Protein AF-A0A162Y7N3-F1 (afdb_monomer_lite)

Foldseek 3Di:
DDDDDDDDDDDDDPVVVVVVVVLVVVLVVLLVVLVVLLVVLVVLVVLVVVVVVVVVVLVVLLVVLVCCQPPPPDPPPVVNVVSVVSNVVSVVVVVVCVVVCSVPPRPVCSVCSQVVVQVVCVVVQWHADDVVDHSDIDGHPPDDVVSVVVSVVVSVVVVVVVVVVVVVVVVD

Structure (mmCIF, N/CA/C/O backbone):
data_AF-A0A162Y7N3-F1
#
_entry.id   AF-A0A162Y7N3-F1
#
loop_
_atom_site.group_PDB
_atom_site.id
_atom_site.type_symbol
_atom_site.label_atom_id
_atom_site.label_alt_id
_atom_site.label_comp_id
_atom_site.label_asym_id
_atom_site.label_entity_id
_atom_site.label_seq_id
_atom_site.pdbx_PDB_ins_code
_atom_site.Cartn_x
_atom_site.Cartn_y
_atom_site.Cartn_z
_atom_site.occupancy
_atom_site.B_iso_or_equiv
_atom_site.auth_seq_id
_atom_site.auth_comp_id
_atom_site.auth_asym_id
_atom_site.auth_atom_id
_atom_site.pdbx_PDB_model_num
ATOM 1 N N . MET A 1 1 ? -54.224 15.848 55.659 1.00 44.59 1 MET A N 1
ATOM 2 C CA . MET A 1 1 ? -53.538 16.304 54.430 1.00 44.59 1 MET A CA 1
ATOM 3 C C . MET A 1 1 ? -52.063 15.995 54.610 1.00 44.59 1 MET A C 1
ATOM 5 O O . MET A 1 1 ? -51.307 16.859 55.026 1.00 44.59 1 MET A O 1
ATOM 9 N N . GLU A 1 2 ? -51.679 14.734 54.421 1.00 39.62 2 GLU A N 1
ATOM 10 C CA . GLU A 1 2 ? -50.276 14.324 54.528 1.00 39.62 2 GLU A CA 1
ATOM 11 C C . GLU A 1 2 ? -49.635 14.371 53.143 1.00 39.62 2 GLU A C 1
ATOM 13 O O . GLU A 1 2 ? -50.179 13.858 52.165 1.00 39.62 2 GLU A O 1
ATOM 18 N N . ALA A 1 3 ? -48.522 15.093 53.067 1.00 48.00 3 ALA A N 1
ATOM 19 C CA . ALA A 1 3 ? -47.778 15.356 51.854 1.00 48.00 3 ALA A CA 1
ATOM 20 C C . ALA A 1 3 ? -47.048 14.094 51.372 1.00 48.00 3 ALA A C 1
ATOM 22 O O . ALA A 1 3 ? -46.390 13.405 52.149 1.00 48.00 3 ALA A O 1
ATOM 23 N N . HIS A 1 4 ? -47.129 13.831 50.068 1.00 49.19 4 HIS A N 1
ATOM 24 C CA . HIS A 1 4 ? -46.295 12.851 49.377 1.00 49.19 4 HIS A CA 1
ATOM 25 C C . HIS A 1 4 ? -44.804 13.194 49.554 1.00 49.19 4 HIS A C 1
ATOM 27 O O . HIS A 1 4 ? -44.395 14.286 49.149 1.00 49.19 4 HIS A O 1
ATOM 33 N N . PRO A 1 5 ? -43.963 12.279 50.068 1.00 51.12 5 PRO A N 1
ATOM 34 C CA . PRO A 1 5 ? -42.524 12.442 49.994 1.00 51.12 5 PRO A CA 1
ATOM 35 C C . PRO A 1 5 ? -42.051 12.111 48.576 1.00 51.12 5 PRO A C 1
ATOM 37 O O . PRO A 1 5 ? -42.259 11.020 48.043 1.00 51.12 5 PRO A O 1
ATOM 40 N N . THR A 1 6 ? -41.413 13.101 47.970 1.00 57.06 6 THR A N 1
ATOM 41 C CA . THR A 1 6 ? -40.642 13.045 46.733 1.00 57.06 6 THR A CA 1
ATOM 42 C C . THR A 1 6 ? -39.586 11.938 46.791 1.00 57.06 6 THR A C 1
ATOM 44 O O . THR A 1 6 ? -38.751 11.897 47.692 1.00 57.06 6 THR A O 1
ATOM 47 N N . VAL A 1 7 ? -39.608 11.046 45.798 1.00 55.34 7 VAL A N 1
ATOM 48 C CA . VAL A 1 7 ? -38.582 10.016 45.579 1.00 55.34 7 VAL A CA 1
ATOM 49 C C . VAL A 1 7 ? -37.224 10.704 45.364 1.00 55.34 7 VAL A C 1
ATOM 51 O O . VAL A 1 7 ? -37.105 11.493 44.421 1.00 55.34 7 VAL A O 1
ATOM 54 N N . PRO A 1 8 ? -36.189 10.441 46.185 1.00 52.47 8 PRO A N 1
ATOM 55 C CA . PRO A 1 8 ? -34.879 11.036 45.977 1.00 52.47 8 PRO A CA 1
ATOM 56 C C . PRO A 1 8 ? -34.210 10.429 44.743 1.00 52.47 8 PRO A C 1
ATOM 58 O O . PRO A 1 8 ? -34.112 9.212 44.589 1.00 52.47 8 PRO A O 1
ATOM 61 N N . LEU A 1 9 ? -33.735 11.318 43.877 1.00 57.16 9 LEU A N 1
ATOM 62 C CA . LEU A 1 9 ? -32.901 11.057 42.713 1.00 57.16 9 LEU A CA 1
ATOM 63 C C . LEU A 1 9 ? -31.700 10.178 43.111 1.00 57.16 9 LEU A C 1
ATOM 65 O O . LEU A 1 9 ? -30.818 10.622 43.845 1.00 57.16 9 LEU A O 1
ATOM 69 N N . ALA A 1 10 ? -31.688 8.928 42.643 1.00 53.19 10 ALA A N 1
ATOM 70 C CA . ALA A 1 10 ? -30.626 7.967 42.911 1.00 53.19 10 ALA A CA 1
ATOM 71 C C . ALA A 1 10 ? -29.261 8.537 42.490 1.00 53.19 10 ALA A C 1
ATOM 73 O O . ALA A 1 10 ? -29.001 8.799 41.313 1.00 53.19 10 ALA A O 1
ATOM 74 N N . SER A 1 11 ? -28.389 8.730 43.474 1.00 53.62 11 SER A N 1
ATOM 75 C CA . SER A 1 11 ? -26.990 9.086 43.293 1.00 53.62 11 SER A CA 1
ATOM 76 C C . SER A 1 11 ? -26.254 7.965 42.541 1.00 53.62 11 SER A C 1
ATOM 78 O O . SER A 1 11 ? -26.484 6.781 42.807 1.00 53.62 11 SER A O 1
ATOM 80 N N . PRO A 1 12 ? -25.372 8.290 41.578 1.00 53.72 12 PRO A N 1
ATOM 81 C CA . PRO A 1 12 ? -24.632 7.274 40.845 1.00 53.72 12 PRO A CA 1
ATOM 82 C C . PRO A 1 12 ? -23.685 6.557 41.810 1.00 53.72 12 PRO A C 1
ATOM 84 O O . PRO A 1 12 ? -22.795 7.162 42.405 1.00 53.72 12 PRO A O 1
ATOM 87 N N . THR A 1 13 ? -23.884 5.253 41.973 1.00 54.62 13 THR A N 1
ATOM 88 C CA . THR A 1 13 ? -23.006 4.395 42.769 1.00 54.62 13 THR A CA 1
ATOM 89 C C . THR A 1 13 ? -21.566 4.446 42.228 1.00 54.62 13 THR A C 1
ATOM 91 O O . THR A 1 13 ? -21.372 4.439 41.007 1.00 54.62 13 THR A O 1
ATOM 94 N N . PRO A 1 14 ? -20.537 4.453 43.098 1.00 60.28 14 PRO A N 1
ATOM 95 C CA . PRO A 1 14 ? -19.132 4.658 42.713 1.00 60.28 14 PRO A CA 1
ATOM 96 C C . PRO A 1 14 ? -18.618 3.651 41.667 1.00 60.28 14 PRO A C 1
ATOM 98 O O . PRO A 1 14 ? -17.871 4.028 40.767 1.00 60.28 14 PRO A O 1
ATOM 101 N N . LYS A 1 15 ? -19.129 2.410 41.685 1.00 56.56 15 LYS A N 1
ATOM 102 C CA . LYS A 1 15 ? -18.809 1.356 40.700 1.00 56.56 15 LYS A CA 1
ATOM 103 C C . LYS A 1 15 ? -19.130 1.757 39.252 1.00 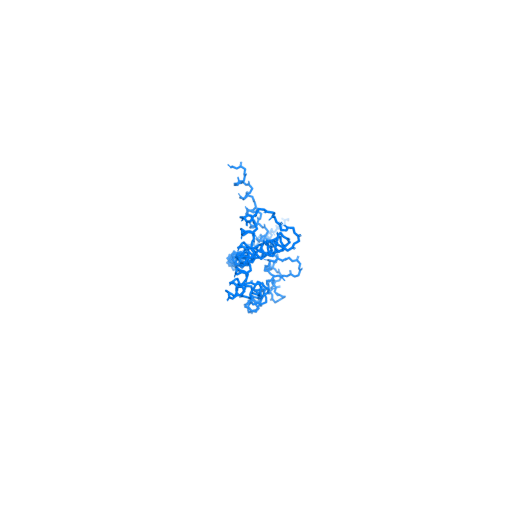56.56 15 LYS A C 1
ATOM 105 O O . LYS A 1 15 ? -18.432 1.365 38.323 1.00 56.56 15 LYS A O 1
ATOM 110 N N . THR A 1 16 ? -20.167 2.570 39.052 1.00 66.75 16 THR A N 1
ATOM 111 C CA . THR A 1 16 ? -20.614 2.998 37.716 1.00 66.75 16 THR A CA 1
ATOM 112 C C . THR A 1 16 ? -19.700 4.079 37.129 1.00 66.75 16 THR A C 1
ATOM 114 O O . THR A 1 16 ? -19.518 4.149 35.912 1.00 66.75 16 THR A O 1
ATOM 117 N N . ALA A 1 17 ? -19.121 4.932 37.979 1.00 71.94 17 ALA A N 1
ATOM 118 C CA . ALA A 1 17 ? -18.203 5.986 37.553 1.00 71.94 17 ALA A CA 1
ATOM 119 C C . ALA A 1 17 ? -16.830 5.414 37.164 1.00 71.94 17 ALA A C 1
ATOM 121 O O . ALA A 1 17 ? -16.304 5.762 36.105 1.00 71.94 17 ALA A O 1
ATOM 122 N N . GLU A 1 18 ? -16.301 4.482 37.962 1.00 77.06 18 GLU A N 1
ATOM 123 C CA . GLU A 1 18 ? -15.035 3.792 37.676 1.00 77.06 18 GLU A CA 1
ATOM 124 C C . GLU A 1 18 ? -15.103 2.984 36.376 1.00 77.06 18 GLU A C 1
ATOM 126 O O . GLU A 1 18 ? -14.199 3.060 35.541 1.00 77.06 18 GLU A O 1
ATOM 131 N N . GLN A 1 19 ? -16.212 2.274 36.148 1.00 79.69 19 GLN A N 1
ATOM 132 C CA . GLN A 1 19 ? -16.407 1.502 34.924 1.00 79.69 19 GLN A CA 1
ATOM 133 C C . GLN A 1 19 ? -16.471 2.399 33.681 1.00 79.69 19 GLN A C 1
ATOM 135 O O . GLN A 1 19 ? -15.785 2.132 32.697 1.00 79.69 19 GLN A O 1
ATOM 140 N N . LYS A 1 20 ? -17.190 3.530 33.749 1.00 81.56 20 LYS A N 1
ATOM 141 C CA . LYS A 1 20 ? -17.199 4.519 32.658 1.00 81.56 20 LYS A CA 1
ATOM 142 C C . LYS A 1 20 ? -15.805 5.067 32.360 1.00 81.56 20 LYS A C 1
ATOM 144 O O . LYS A 1 20 ? -15.482 5.279 31.195 1.00 81.56 20 LYS A O 1
ATOM 149 N N . GLN A 1 21 ? -14.984 5.315 33.379 1.00 84.31 21 GLN A N 1
ATOM 150 C CA . GLN A 1 21 ? -13.620 5.806 33.182 1.00 84.31 21 GLN A CA 1
ATOM 151 C C . GLN A 1 21 ? -12.720 4.746 32.533 1.00 84.31 21 GLN A C 1
ATOM 153 O O . GLN A 1 21 ? -11.971 5.070 31.610 1.00 84.31 21 GLN A O 1
ATOM 158 N N . SER A 1 22 ? -12.834 3.488 32.961 1.00 88.25 22 SER A N 1
ATOM 159 C CA . SER A 1 22 ? -12.137 2.351 32.346 1.00 88.25 22 SER A CA 1
ATOM 160 C C . SER A 1 22 ? -12.513 2.188 30.868 1.00 88.25 22 SER A C 1
ATOM 162 O O . SER A 1 22 ? -11.640 2.127 29.998 1.00 88.25 22 SER A O 1
ATOM 164 N N . ASP A 1 23 ? -13.810 2.250 30.560 1.00 88.19 23 ASP A N 1
ATOM 165 C CA . ASP A 1 23 ? -14.320 2.164 29.192 1.00 88.19 23 ASP A CA 1
ATOM 166 C C . ASP A 1 23 ? -13.792 3.312 28.318 1.00 88.19 23 ASP A C 1
ATOM 168 O O . ASP A 1 23 ? -13.393 3.090 27.178 1.00 88.19 23 ASP A O 1
ATOM 172 N N . GLN A 1 24 ? -13.703 4.538 28.851 1.00 89.31 24 GLN A N 1
ATOM 173 C CA . GLN A 1 24 ? -13.119 5.678 28.130 1.00 89.31 24 GLN A CA 1
ATOM 174 C C . GLN A 1 24 ? -11.641 5.464 27.774 1.00 89.31 24 GLN A C 1
ATOM 176 O O . GLN A 1 24 ? -11.214 5.850 26.680 1.00 89.31 24 GLN A O 1
ATOM 181 N N . ILE A 1 25 ? -10.860 4.850 28.669 1.00 90.12 25 ILE A N 1
ATOM 182 C CA . ILE A 1 25 ? -9.460 4.492 28.396 1.00 90.12 25 ILE A CA 1
ATOM 183 C C . ILE A 1 25 ? -9.411 3.443 27.281 1.00 90.12 25 ILE A C 1
ATOM 185 O O . ILE A 1 25 ? -8.703 3.641 26.292 1.00 90.12 25 ILE A O 1
ATOM 189 N N . ALA A 1 26 ? -10.232 2.394 27.382 1.00 89.94 26 ALA A N 1
ATOM 190 C CA . ALA A 1 26 ? -10.323 1.349 26.366 1.00 89.94 26 ALA A CA 1
ATOM 191 C C . ALA A 1 26 ? -10.726 1.910 24.990 1.00 89.94 26 ALA A C 1
ATOM 193 O O . ALA A 1 26 ? -10.112 1.570 23.977 1.00 89.94 26 ALA A O 1
ATOM 194 N N . TYR A 1 27 ? -11.705 2.821 24.938 1.00 91.38 27 TYR A N 1
ATOM 195 C CA . TYR A 1 27 ? -12.126 3.473 23.696 1.00 91.38 27 TYR A CA 1
ATOM 196 C C . TYR A 1 27 ? -10.998 4.287 23.070 1.00 91.38 27 TYR A C 1
ATOM 198 O O . TYR A 1 27 ? -10.758 4.190 21.863 1.00 91.38 27 TYR A O 1
ATOM 206 N N . ARG A 1 28 ? -10.283 5.075 23.880 1.00 90.69 28 ARG A N 1
ATOM 207 C CA . ARG A 1 28 ? -9.152 5.879 23.413 1.00 90.69 28 ARG A CA 1
ATOM 208 C C . ARG A 1 28 ? -8.056 4.993 22.828 1.00 90.69 28 ARG A C 1
ATOM 210 O O . ARG A 1 28 ? -7.575 5.264 21.726 1.00 90.69 28 ARG A O 1
ATOM 217 N N . ASP A 1 29 ? -7.683 3.943 23.545 1.00 91.75 29 ASP A N 1
ATOM 218 C CA . ASP A 1 29 ? -6.600 3.051 23.145 1.00 91.75 29 ASP A CA 1
ATOM 219 C C . ASP A 1 29 ? -6.976 2.259 21.883 1.00 91.75 29 ASP A C 1
ATOM 221 O O . ASP A 1 29 ? -6.152 2.113 20.977 1.00 91.75 29 ASP A O 1
ATOM 225 N N . LEU A 1 30 ? -8.245 1.858 21.745 1.00 89.50 30 LEU A N 1
ATOM 226 C CA . LEU A 1 30 ? -8.748 1.185 20.549 1.00 89.50 30 LEU A CA 1
ATOM 227 C C . LEU A 1 30 ? -8.765 2.100 19.313 1.00 89.50 30 LEU A C 1
ATOM 229 O O . LEU A 1 30 ? -8.395 1.662 18.221 1.00 89.50 30 LEU A O 1
ATOM 233 N N . VAL A 1 31 ? -9.129 3.378 19.468 1.00 89.19 31 VAL A N 1
ATOM 234 C CA . VAL A 1 31 ? -9.023 4.361 18.374 1.00 89.19 31 VAL A CA 1
ATOM 235 C C . VAL A 1 31 ? -7.560 4.563 17.969 1.00 89.19 31 VAL A C 1
ATOM 237 O O . VAL A 1 31 ? -7.248 4.560 16.778 1.00 89.19 31 VAL A O 1
ATOM 240 N N . ILE A 1 32 ? -6.643 4.702 18.931 1.00 90.19 32 ILE A N 1
ATOM 241 C CA . ILE A 1 32 ? -5.204 4.843 18.643 1.00 90.19 32 ILE A CA 1
ATOM 242 C C . ILE A 1 32 ? -4.683 3.611 17.899 1.00 90.19 32 ILE A C 1
ATOM 244 O O . ILE A 1 32 ? -3.934 3.729 16.925 1.00 90.19 32 ILE A O 1
ATOM 248 N N . PHE A 1 33 ? -5.085 2.425 18.342 1.00 88.00 33 PHE A N 1
ATOM 249 C CA . PHE A 1 33 ? -4.724 1.168 17.711 1.00 88.00 33 PHE A CA 1
ATOM 250 C C . PHE A 1 33 ? -5.203 1.097 16.254 1.00 88.00 33 PHE A C 1
ATOM 252 O O . PHE A 1 33 ? -4.414 0.794 15.353 1.00 88.00 33 PHE A O 1
ATOM 259 N N . GLU A 1 34 ? -6.463 1.457 16.003 1.00 87.25 34 GLU A N 1
ATOM 260 C CA . GLU A 1 34 ? -7.027 1.565 14.658 1.00 87.25 34 GLU A CA 1
ATOM 261 C C . GLU A 1 34 ? -6.223 2.533 13.778 1.00 87.25 34 GLU A C 1
ATOM 263 O O . GLU A 1 34 ? -5.895 2.216 12.630 1.00 87.25 34 GLU A O 1
ATOM 268 N N . GLU A 1 35 ? -5.840 3.695 14.311 1.00 87.12 35 GLU A N 1
ATOM 269 C CA . GLU A 1 35 ? -5.008 4.650 13.580 1.00 87.12 35 GLU A CA 1
ATOM 270 C C . GLU A 1 35 ? -3.626 4.085 13.239 1.00 87.12 35 GLU A C 1
ATOM 272 O O . GLU A 1 35 ? -3.138 4.288 12.121 1.00 87.12 35 GLU A O 1
ATOM 277 N N . ARG A 1 36 ? -3.000 3.335 14.153 1.00 87.12 36 ARG A N 1
ATOM 278 C CA . ARG A 1 36 ? -1.713 2.681 13.880 1.00 87.12 36 ARG A CA 1
ATOM 279 C C . ARG A 1 36 ? -1.838 1.600 12.816 1.00 87.12 36 ARG A C 1
ATOM 281 O O . ARG A 1 36 ? -0.977 1.537 11.935 1.00 87.12 36 ARG A O 1
ATOM 288 N N . LEU A 1 37 ? -2.892 0.787 12.849 1.00 84.69 37 LEU A N 1
ATOM 289 C CA . LEU A 1 37 ? -3.152 -0.213 11.810 1.00 84.69 37 LEU A CA 1
ATOM 290 C C . LEU A 1 37 ? -3.337 0.445 10.440 1.00 84.69 37 LEU A C 1
ATOM 292 O O . LEU A 1 37 ? -2.663 0.074 9.475 1.00 84.69 37 LEU A O 1
ATOM 296 N N . ARG A 1 38 ? -4.178 1.483 10.364 1.00 83.19 38 ARG A N 1
ATOM 297 C CA . ARG A 1 38 ? -4.409 2.243 9.126 1.00 83.19 38 ARG A CA 1
ATOM 298 C C . ARG A 1 38 ? -3.142 2.908 8.605 1.00 83.19 38 ARG A C 1
ATOM 300 O O . ARG A 1 38 ? -2.888 2.883 7.401 1.00 83.19 38 ARG A O 1
ATOM 307 N N . SER A 1 39 ? -2.340 3.496 9.487 1.00 84.06 39 SER A N 1
ATOM 308 C CA . SER A 1 39 ? -1.079 4.145 9.118 1.00 84.06 39 SER A CA 1
ATOM 309 C C . SER A 1 39 ? -0.072 3.140 8.553 1.00 84.06 39 SER A C 1
ATOM 311 O O . SER A 1 39 ? 0.529 3.382 7.502 1.00 84.06 39 SER A O 1
ATOM 313 N N . ASN A 1 40 ? 0.055 1.966 9.181 1.00 83.88 40 ASN A N 1
ATOM 314 C CA . ASN A 1 40 ? 0.902 0.889 8.667 1.00 83.88 40 ASN A CA 1
ATOM 315 C C . ASN A 1 40 ? 0.426 0.388 7.299 1.00 83.88 40 ASN A C 1
ATOM 317 O O . ASN A 1 40 ? 1.236 0.306 6.375 1.00 83.88 40 ASN A O 1
ATOM 321 N N . MET A 1 41 ? -0.879 0.164 7.125 1.00 82.25 41 MET A N 1
ATOM 322 C CA . MET A 1 41 ? -1.451 -0.205 5.827 1.00 82.25 41 MET A CA 1
ATOM 323 C C . MET A 1 41 ? -1.188 0.866 4.760 1.00 82.25 41 MET A C 1
ATOM 325 O O . MET A 1 41 ? -0.767 0.561 3.647 1.00 82.25 41 MET A O 1
ATOM 329 N N . THR A 1 42 ? -1.386 2.139 5.102 1.00 81.94 42 THR A N 1
ATOM 330 C CA . THR A 1 42 ? -1.194 3.258 4.169 1.00 81.94 42 THR A CA 1
ATOM 331 C C . THR A 1 42 ? 0.260 3.361 3.716 1.00 81.94 42 THR A C 1
ATOM 333 O O . THR A 1 42 ? 0.517 3.530 2.525 1.00 81.94 42 THR A O 1
ATOM 336 N N . ARG A 1 43 ? 1.223 3.193 4.632 1.00 80.31 43 ARG A N 1
ATOM 337 C CA . ARG A 1 43 ? 2.658 3.156 4.299 1.00 80.31 43 ARG A CA 1
ATOM 338 C C . ARG A 1 43 ? 2.988 2.025 3.325 1.00 80.31 43 ARG A C 1
ATOM 340 O O . ARG A 1 43 ? 3.779 2.235 2.405 1.00 80.31 43 ARG A O 1
ATOM 347 N N . LEU A 1 44 ? 2.381 0.852 3.502 1.00 77.12 44 LEU A N 1
ATOM 348 C CA . LEU A 1 44 ? 2.553 -0.280 2.588 1.00 77.12 44 LEU A CA 1
ATOM 349 C C . LEU A 1 44 ? 1.979 0.032 1.199 1.00 77.12 44 LEU A C 1
ATOM 351 O O . LEU A 1 44 ? 2.671 -0.137 0.195 1.00 77.12 44 LEU A O 1
ATOM 355 N N . LEU A 1 45 ? 0.764 0.580 1.134 1.00 76.62 45 LEU A N 1
ATOM 356 C CA . LEU A 1 45 ? 0.114 0.937 -0.131 1.00 76.62 45 LEU A CA 1
ATOM 357 C C . LEU A 1 45 ? 0.836 2.067 -0.879 1.00 76.62 45 LEU A C 1
ATOM 359 O O . LEU A 1 45 ? 0.974 2.007 -2.099 1.00 76.62 45 LEU A O 1
ATOM 363 N N . GLN A 1 46 ? 1.337 3.086 -0.176 1.00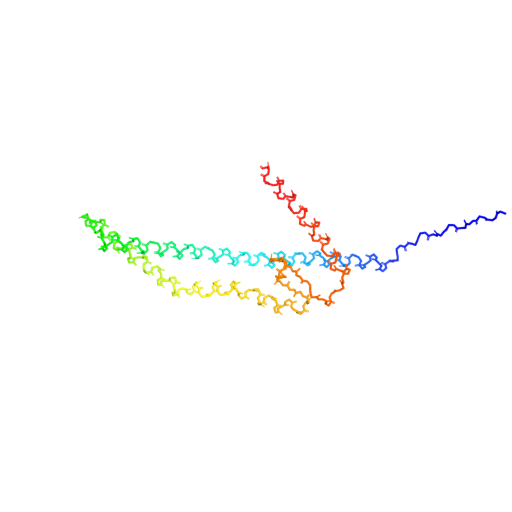 77.94 46 GLN A N 1
ATOM 364 C CA . GLN A 1 46 ? 2.113 4.168 -0.793 1.00 77.94 46 GLN A CA 1
ATOM 365 C C . GLN A 1 46 ? 3.413 3.658 -1.410 1.00 77.94 46 GLN A C 1
ATOM 367 O O . GLN A 1 46 ? 3.791 4.098 -2.495 1.00 77.94 46 GLN A O 1
ATOM 372 N N . ARG A 1 47 ? 4.090 2.719 -0.739 1.00 74.81 47 ARG A N 1
ATOM 373 C CA . ARG A 1 47 ? 5.270 2.055 -1.300 1.00 74.81 47 ARG A CA 1
ATOM 374 C C . ARG A 1 47 ? 4.887 1.293 -2.568 1.00 74.81 47 ARG A C 1
ATOM 376 O O . ARG A 1 47 ? 5.522 1.527 -3.587 1.00 74.81 47 ARG A O 1
ATOM 383 N N . LYS A 1 48 ? 3.808 0.497 -2.546 1.00 78.19 48 LYS A N 1
ATOM 384 C CA . LYS A 1 48 ? 3.300 -0.218 -3.734 1.00 78.19 48 LYS A CA 1
ATOM 385 C C . LYS A 1 48 ? 3.063 0.723 -4.924 1.00 78.19 48 LYS A C 1
ATOM 387 O O . LYS A 1 48 ? 3.591 0.465 -5.999 1.00 78.19 48 LYS A O 1
ATOM 392 N N . LYS A 1 49 ? 2.334 1.828 -4.730 1.00 80.06 49 LYS A N 1
ATOM 393 C CA . LYS A 1 49 ? 1.991 2.763 -5.820 1.00 80.06 49 LYS A CA 1
ATOM 394 C C . LYS A 1 49 ? 3.214 3.363 -6.516 1.00 80.06 49 LYS A C 1
ATOM 396 O O . LYS A 1 49 ? 3.209 3.495 -7.732 1.00 80.06 49 LYS A O 1
ATOM 401 N N . LYS A 1 50 ? 4.265 3.708 -5.762 1.00 80.94 50 LYS A N 1
ATOM 402 C CA . LYS A 1 50 ? 5.514 4.238 -6.341 1.00 80.94 50 LYS A CA 1
ATOM 403 C C . LYS A 1 50 ? 6.180 3.223 -7.272 1.00 80.94 50 LYS A C 1
ATOM 405 O O . LYS A 1 50 ? 6.694 3.595 -8.318 1.00 80.94 50 LYS A O 1
ATOM 410 N N . PHE A 1 51 ? 6.146 1.950 -6.893 1.00 81.62 51 PHE A N 1
ATOM 411 C CA . PHE A 1 51 ? 6.730 0.863 -7.674 1.00 81.62 51 PHE A CA 1
ATOM 412 C C . PHE A 1 51 ? 5.900 0.500 -8.898 1.00 81.62 51 PHE A C 1
ATOM 414 O O . PHE A 1 51 ? 6.459 0.286 -9.965 1.00 81.62 51 PHE A O 1
ATOM 421 N N . GLU A 1 52 ? 4.578 0.484 -8.758 1.00 83.94 52 GLU A N 1
ATOM 422 C CA . GLU A 1 52 ? 3.652 0.280 -9.872 1.00 83.94 52 GLU A CA 1
ATOM 423 C C . GLU A 1 52 ? 3.801 1.390 -10.923 1.00 83.94 52 GLU A C 1
ATOM 425 O O . GLU A 1 52 ? 3.931 1.102 -12.108 1.00 83.94 52 GLU A O 1
ATOM 430 N N . ALA A 1 53 ? 3.919 2.651 -10.490 1.00 87.50 53 ALA A N 1
ATOM 431 C CA . ALA A 1 53 ? 4.197 3.771 -11.387 1.00 87.50 53 ALA A CA 1
ATOM 432 C C . ALA A 1 53 ? 5.554 3.632 -12.101 1.00 87.50 53 ALA A C 1
ATOM 434 O O . ALA A 1 53 ? 5.634 3.872 -13.304 1.00 87.50 53 ALA A O 1
ATOM 435 N N . LEU A 1 54 ? 6.605 3.210 -11.384 1.00 87.44 54 LEU A N 1
ATOM 436 C CA . LEU A 1 54 ? 7.923 2.960 -11.975 1.00 87.44 54 LEU A CA 1
ATOM 437 C C . LEU A 1 54 ? 7.881 1.819 -13.004 1.00 87.44 54 LEU A C 1
ATOM 439 O O . LEU A 1 54 ? 8.485 1.955 -14.063 1.00 87.44 54 LEU A O 1
ATOM 443 N N . LEU A 1 55 ? 7.145 0.733 -12.729 1.00 87.94 55 LEU A N 1
ATOM 444 C CA . LEU A 1 55 ? 6.938 -0.357 -13.689 1.00 87.94 55 LEU A CA 1
ATOM 445 C C . LEU A 1 55 ? 6.281 0.158 -14.965 1.00 87.94 55 LEU A C 1
ATOM 447 O O . LEU A 1 55 ? 6.792 -0.074 -16.056 1.00 87.94 55 LEU A O 1
ATOM 451 N N . CYS A 1 56 ? 5.138 0.834 -14.818 1.00 90.50 56 CYS A N 1
ATOM 452 C CA . CYS A 1 56 ? 4.373 1.342 -15.950 1.00 90.50 56 CYS A CA 1
ATOM 453 C C . CYS A 1 56 ? 5.220 2.297 -16.789 1.00 90.50 56 CYS A C 1
ATOM 455 O O . CYS A 1 56 ? 5.264 2.157 -18.006 1.00 90.50 56 CYS A O 1
ATOM 457 N N . PHE A 1 57 ? 5.947 3.211 -16.141 1.00 92.12 57 PHE A N 1
ATOM 458 C CA . PHE A 1 57 ? 6.893 4.094 -16.816 1.00 92.12 57 PHE A CA 1
ATOM 459 C C . PHE A 1 57 ? 7.938 3.306 -17.615 1.00 92.12 57 PHE A C 1
ATOM 461 O O . PHE A 1 57 ? 8.151 3.586 -18.792 1.00 92.12 57 PHE A O 1
ATOM 468 N N . LEU A 1 58 ? 8.541 2.282 -17.008 1.00 91.25 58 LEU A N 1
ATOM 469 C CA . LEU A 1 58 ? 9.582 1.490 -17.650 1.00 91.25 58 LEU A CA 1
ATOM 470 C C . LEU A 1 58 ? 9.055 0.687 -18.848 1.00 91.25 58 LEU A C 1
ATOM 472 O O . LEU A 1 58 ? 9.727 0.625 -19.874 1.00 91.25 58 LEU A O 1
ATOM 476 N N . LEU A 1 59 ? 7.841 0.136 -18.754 1.00 93.12 59 LEU A N 1
ATOM 477 C CA . LEU A 1 59 ? 7.167 -0.545 -19.866 1.00 93.12 59 LEU A CA 1
ATOM 478 C C . LEU A 1 59 ? 6.816 0.418 -21.010 1.00 93.12 59 LEU A C 1
ATOM 480 O O . LEU A 1 59 ? 7.012 0.076 -22.179 1.00 93.12 59 LEU A O 1
ATOM 484 N N . CYS A 1 60 ? 6.342 1.626 -20.692 1.00 95.19 60 CYS A N 1
ATOM 485 C CA . CYS A 1 60 ? 6.087 2.666 -21.690 1.00 95.19 60 CYS A CA 1
ATOM 486 C C . CYS A 1 60 ? 7.378 3.076 -22.411 1.00 95.19 60 CYS A C 1
ATOM 488 O O . CYS A 1 60 ? 7.397 3.119 -23.639 1.00 95.19 60 CYS A O 1
ATOM 490 N N . CYS A 1 61 ? 8.467 3.320 -21.672 1.00 93.44 61 CYS A N 1
ATOM 491 C CA . CYS A 1 61 ? 9.774 3.626 -22.256 1.00 93.44 61 CYS A CA 1
ATOM 492 C C . CYS A 1 61 ? 10.281 2.487 -23.142 1.00 93.44 61 CYS A C 1
ATOM 494 O O . CYS A 1 61 ? 10.724 2.746 -24.256 1.00 93.44 61 CYS A O 1
ATOM 496 N N . LEU A 1 62 ? 10.180 1.238 -22.677 1.00 93.94 62 LEU A N 1
ATOM 497 C CA . LEU A 1 62 ? 10.608 0.069 -23.443 1.00 93.94 62 LEU A CA 1
ATOM 498 C C . LEU A 1 62 ? 9.857 -0.016 -24.778 1.00 93.94 62 LEU A C 1
ATOM 500 O O . LEU A 1 62 ? 10.478 -0.178 -25.822 1.00 93.94 62 LEU A O 1
ATOM 504 N N . THR A 1 63 ? 8.535 0.166 -24.748 1.00 93.81 63 THR A N 1
ATOM 505 C CA . THR A 1 63 ? 7.687 0.124 -25.950 1.00 93.81 63 THR A CA 1
ATOM 506 C C . THR A 1 63 ? 8.001 1.277 -26.905 1.00 93.81 63 THR A C 1
ATOM 508 O O . THR A 1 63 ? 8.146 1.060 -28.107 1.00 93.81 63 THR A O 1
ATOM 511 N N . TYR A 1 64 ? 8.162 2.494 -26.378 1.00 93.56 64 TYR A N 1
ATOM 512 C CA . TYR A 1 64 ? 8.512 3.672 -27.170 1.00 93.56 64 TYR A CA 1
ATOM 513 C C . TYR A 1 64 ? 9.881 3.531 -27.845 1.00 93.56 64 TYR A C 1
ATOM 515 O O . TYR A 1 64 ? 9.993 3.726 -29.053 1.00 93.56 64 TYR A O 1
ATOM 523 N N . PHE A 1 65 ? 10.924 3.167 -27.093 1.00 91.81 65 PHE A N 1
ATOM 524 C CA . PHE A 1 65 ? 12.264 3.022 -27.662 1.00 91.81 65 PHE A CA 1
ATOM 525 C C . PHE A 1 65 ? 12.347 1.836 -28.618 1.00 91.81 65 PHE A C 1
ATOM 527 O O . PHE A 1 65 ? 13.045 1.924 -29.622 1.00 91.81 65 PHE A O 1
ATOM 534 N N . PHE A 1 66 ? 11.602 0.759 -28.362 1.00 92.12 66 PHE A N 1
ATOM 535 C CA . PHE A 1 66 ? 11.491 -0.347 -29.305 1.00 92.12 66 PHE A CA 1
ATOM 536 C C . PHE A 1 66 ? 10.900 0.139 -30.636 1.00 92.12 66 PHE A C 1
ATOM 538 O O . PHE A 1 66 ? 11.492 -0.085 -31.689 1.00 92.12 66 PHE A O 1
ATOM 545 N N . TYR A 1 67 ? 9.802 0.897 -30.598 1.00 91.75 67 TYR A N 1
ATOM 546 C CA . TYR A 1 67 ? 9.226 1.507 -31.798 1.00 91.75 67 TYR A CA 1
ATOM 547 C C . TYR A 1 67 ? 10.223 2.439 -32.517 1.00 91.75 67 TYR A C 1
ATOM 549 O O . TYR A 1 67 ? 10.438 2.308 -33.721 1.00 91.75 67 TYR A O 1
ATOM 557 N N . ALA A 1 68 ? 10.893 3.327 -31.777 1.00 88.50 68 ALA A N 1
ATOM 558 C CA . ALA A 1 68 ? 11.836 4.307 -32.326 1.00 88.50 68 ALA A CA 1
ATOM 559 C C . ALA A 1 68 ? 13.143 3.701 -32.882 1.00 88.50 68 ALA A C 1
ATOM 561 O O . ALA A 1 68 ? 13.867 4.369 -33.621 1.00 88.50 68 ALA A O 1
ATOM 562 N N . VAL A 1 69 ? 13.489 2.469 -32.502 1.00 89.56 69 VAL A N 1
ATOM 563 C CA . VAL A 1 69 ? 14.668 1.755 -33.022 1.00 89.56 69 VAL A CA 1
ATOM 564 C C . VAL A 1 69 ? 14.298 0.883 -34.222 1.00 89.56 69 VAL A C 1
ATOM 566 O O . VAL A 1 69 ? 15.058 0.856 -35.188 1.00 89.56 69 VAL A O 1
ATOM 569 N N . PHE A 1 70 ? 13.154 0.188 -34.175 1.00 86.31 70 PHE A N 1
ATOM 570 C CA . PHE A 1 70 ? 12.790 -0.824 -35.173 1.00 86.31 70 PHE A CA 1
ATOM 571 C C . PHE A 1 70 ? 11.857 -0.328 -36.287 1.00 86.31 70 PHE A C 1
ATOM 573 O O . PHE A 1 70 ? 11.976 -0.818 -37.407 1.00 86.31 70 PHE A O 1
ATOM 580 N N . VAL A 1 71 ? 10.929 0.596 -36.007 1.00 85.31 71 VAL A N 1
ATOM 581 C CA . VAL A 1 71 ? 9.910 1.031 -36.985 1.00 85.31 71 VAL A CA 1
ATOM 582 C C . VAL A 1 71 ? 10.341 2.303 -37.709 1.00 85.31 71 VAL A C 1
ATOM 584 O O . VAL A 1 71 ? 10.358 2.327 -38.935 1.00 85.31 71 VAL A O 1
ATOM 587 N N . ASP A 1 72 ? 10.756 3.323 -36.956 1.00 78.56 72 ASP A N 1
ATOM 588 C CA . ASP A 1 72 ? 11.194 4.614 -37.497 1.00 78.56 72 ASP A CA 1
ATOM 589 C C . ASP A 1 72 ? 12.651 4.915 -37.097 1.00 78.56 72 ASP A C 1
ATOM 591 O O . ASP A 1 72 ? 12.900 5.759 -36.229 1.00 78.56 72 ASP A O 1
ATOM 595 N N . PRO A 1 73 ? 13.650 4.235 -37.697 1.00 80.56 73 PRO A N 1
ATOM 596 C CA . PRO A 1 73 ? 15.047 4.522 -37.411 1.00 80.56 73 PRO A CA 1
ATOM 597 C C . PRO A 1 73 ? 15.399 5.940 -37.881 1.00 80.56 73 PRO A C 1
ATOM 599 O O . PRO A 1 73 ? 15.456 6.242 -39.076 1.00 80.56 73 PRO A O 1
ATOM 602 N N . SER A 1 74 ? 15.658 6.830 -36.923 1.00 78.12 74 SER A N 1
ATOM 603 C CA . SER A 1 74 ? 16.123 8.190 -37.195 1.00 78.12 74 SER A CA 1
ATOM 604 C C . SER A 1 74 ? 17.378 8.179 -38.072 1.00 78.12 74 SER A C 1
ATOM 606 O O . SER A 1 74 ? 18.381 7.558 -37.730 1.00 78.12 74 SER A O 1
ATOM 608 N N . LYS A 1 75 ? 17.356 8.943 -39.171 1.00 75.75 75 LYS A N 1
ATOM 609 C CA . LYS A 1 75 ? 18.473 9.052 -40.135 1.00 75.75 75 LYS A CA 1
ATOM 610 C C . LYS A 1 75 ? 19.774 9.575 -39.506 1.00 75.75 75 LYS A C 1
ATOM 612 O O . LYS A 1 75 ? 20.860 9.336 -40.024 1.00 75.75 75 LYS A O 1
ATOM 617 N N . LEU A 1 76 ? 19.665 10.299 -38.391 1.00 82.25 76 LEU A N 1
ATOM 618 C CA . LEU A 1 76 ? 20.802 10.753 -37.598 1.00 82.25 76 LEU A CA 1
ATOM 619 C C . LEU A 1 76 ? 21.341 9.596 -36.750 1.00 82.25 76 LEU A C 1
ATOM 621 O O . LEU A 1 76 ? 20.720 9.205 -35.761 1.00 82.25 76 LEU A O 1
ATOM 625 N N . PHE A 1 77 ? 22.534 9.108 -37.101 1.00 85.00 77 PHE A N 1
ATOM 626 C CA . PHE A 1 77 ? 23.221 8.014 -36.404 1.00 85.00 77 PHE A CA 1
ATOM 627 C C . PHE A 1 77 ? 23.309 8.227 -34.885 1.00 85.00 77 PHE A C 1
ATOM 629 O O . PHE A 1 77 ? 23.054 7.307 -34.115 1.00 85.00 77 PHE A O 1
ATOM 636 N N . VAL A 1 78 ? 23.596 9.456 -34.441 1.00 86.31 78 VAL A N 1
ATOM 637 C CA . VAL A 1 78 ? 23.678 9.801 -33.011 1.00 86.31 78 VAL A CA 1
ATOM 638 C C . VAL A 1 78 ? 22.330 9.616 -32.308 1.00 86.31 78 VAL A C 1
ATOM 640 O O . VAL A 1 78 ? 22.278 9.029 -31.232 1.00 86.31 78 VAL A O 1
ATOM 643 N N . CYS A 1 79 ? 21.227 10.058 -32.919 1.00 85.75 79 CYS A N 1
ATOM 644 C CA . CYS A 1 79 ? 19.889 9.871 -32.353 1.00 85.75 79 CYS A CA 1
ATOM 645 C C . CYS A 1 79 ? 19.510 8.387 -32.287 1.00 85.75 79 CYS A C 1
ATOM 647 O O . CYS A 1 79 ? 18.954 7.943 -31.284 1.00 85.75 79 CYS A O 1
ATOM 649 N N . HIS A 1 80 ? 19.845 7.610 -33.321 1.00 88.50 80 HIS A N 1
ATOM 650 C CA . HIS A 1 80 ? 19.620 6.166 -33.322 1.00 88.50 80 HIS A CA 1
ATOM 651 C C . HIS A 1 80 ? 20.453 5.454 -32.242 1.00 88.50 80 HIS A C 1
ATOM 653 O O . HIS A 1 80 ? 19.920 4.631 -31.501 1.00 88.50 80 HIS A O 1
ATOM 659 N N . LEU A 1 81 ? 21.727 5.827 -32.073 1.00 89.94 81 LEU A N 1
ATOM 660 C CA . LEU A 1 81 ? 22.594 5.295 -31.019 1.00 89.94 81 LEU A CA 1
ATOM 661 C C . LEU A 1 81 ? 22.039 5.597 -29.619 1.00 89.94 81 LEU A C 1
ATOM 663 O O . LEU A 1 81 ? 21.979 4.698 -28.782 1.00 89.94 81 LEU A O 1
ATOM 667 N N . ILE A 1 82 ? 21.593 6.835 -29.375 1.00 91.12 82 ILE A N 1
ATOM 668 C CA . ILE A 1 82 ? 20.989 7.235 -28.094 1.00 91.12 82 ILE A CA 1
ATOM 669 C C . ILE A 1 82 ? 19.724 6.414 -27.812 1.00 91.12 82 ILE A C 1
ATOM 671 O O . ILE A 1 82 ? 19.581 5.896 -26.705 1.00 91.12 82 ILE A O 1
ATOM 675 N N . ASN A 1 83 ? 18.840 6.238 -28.800 1.00 89.56 83 ASN A N 1
ATOM 676 C CA . ASN A 1 83 ? 17.626 5.431 -28.645 1.00 89.56 83 ASN A CA 1
ATOM 677 C C . ASN A 1 83 ? 17.946 3.956 -28.356 1.00 89.56 83 ASN A C 1
ATOM 679 O O . ASN A 1 83 ? 17.310 3.353 -27.493 1.00 89.56 83 ASN A O 1
ATOM 683 N N . THR A 1 84 ? 18.961 3.387 -29.012 1.00 89.62 84 THR A N 1
ATOM 684 C CA . THR A 1 84 ? 19.401 2.001 -28.787 1.00 89.62 84 THR A CA 1
ATOM 685 C C . THR A 1 84 ? 20.020 1.813 -27.401 1.00 89.62 84 THR A C 1
ATOM 687 O O . THR A 1 84 ? 19.697 0.850 -26.704 1.00 89.62 84 THR A O 1
ATOM 690 N N . VAL A 1 85 ? 20.855 2.750 -26.942 1.00 94.44 85 VAL A N 1
ATOM 691 C CA . VAL A 1 85 ? 21.402 2.719 -25.575 1.00 94.44 85 VAL A CA 1
ATOM 692 C C . VAL A 1 85 ? 20.287 2.889 -24.541 1.00 94.44 85 VAL A C 1
ATOM 694 O O . VAL A 1 85 ? 20.267 2.164 -23.547 1.00 94.44 85 VAL A O 1
ATOM 697 N N . ALA A 1 86 ? 19.324 3.783 -24.778 1.00 93.12 86 ALA A N 1
ATOM 698 C CA . ALA A 1 86 ? 18.167 3.971 -23.903 1.00 93.12 86 ALA A CA 1
ATOM 699 C C . ALA A 1 86 ? 17.263 2.724 -23.852 1.00 93.12 86 ALA A C 1
ATOM 701 O O . ALA A 1 86 ? 16.786 2.346 -22.776 1.00 93.12 86 ALA A O 1
ATOM 702 N N . LEU A 1 87 ? 17.085 2.029 -24.981 1.00 93.19 87 LEU A N 1
ATOM 703 C CA . LEU A 1 87 ? 16.387 0.745 -25.043 1.00 93.19 87 LEU A CA 1
ATOM 704 C C . LEU A 1 87 ? 17.092 -0.307 -24.175 1.00 93.19 87 LEU A C 1
ATOM 706 O O . LEU A 1 87 ? 16.457 -0.916 -23.314 1.00 93.19 87 LEU A O 1
ATOM 710 N N . LEU A 1 88 ? 18.411 -0.467 -24.327 1.00 94.81 88 LEU A N 1
ATOM 711 C CA . LEU A 1 88 ? 19.195 -1.406 -23.516 1.00 94.81 88 LEU A CA 1
ATOM 712 C C . LEU A 1 88 ? 19.183 -1.034 -22.027 1.00 94.81 88 LEU A C 1
ATOM 714 O O . LEU A 1 88 ? 19.042 -1.911 -21.174 1.00 94.81 88 LEU A O 1
ATOM 718 N N . ALA A 1 89 ? 19.266 0.257 -21.700 1.00 94.69 89 ALA A N 1
ATOM 719 C CA . ALA A 1 89 ? 19.208 0.738 -20.323 1.00 94.69 89 ALA A CA 1
ATOM 720 C C . ALA A 1 89 ? 17.838 0.474 -19.671 1.00 94.69 89 ALA A C 1
ATOM 722 O O . ALA A 1 89 ? 17.779 0.058 -18.509 1.00 94.69 89 ALA A O 1
ATOM 723 N N . SER A 1 90 ? 16.736 0.672 -20.405 1.00 93.44 90 SE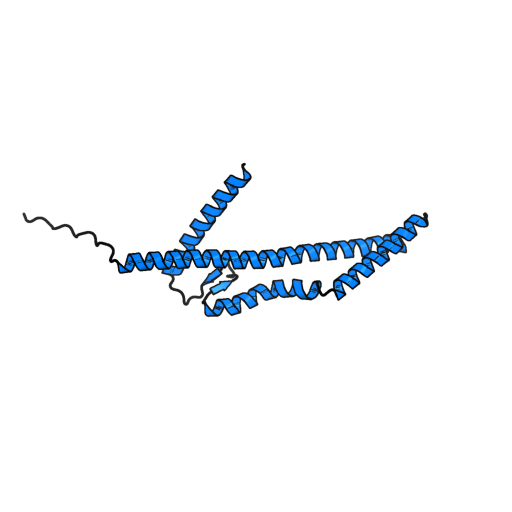R A N 1
ATOM 724 C CA . SER A 1 90 ? 15.380 0.397 -19.905 1.00 93.44 90 SER A CA 1
ATOM 725 C C . SER A 1 90 ? 15.133 -1.103 -19.701 1.00 93.44 90 SER A C 1
ATOM 727 O O . SER A 1 90 ? 14.644 -1.501 -18.640 1.00 93.44 90 SER A O 1
ATOM 729 N N . ALA A 1 91 ? 15.572 -1.946 -20.641 1.00 93.75 91 ALA A N 1
ATOM 730 C CA . ALA A 1 91 ? 15.538 -3.402 -20.504 1.00 93.75 91 ALA A CA 1
ATOM 731 C C . ALA A 1 91 ? 16.388 -3.888 -19.313 1.00 93.75 91 ALA A C 1
ATOM 733 O O . ALA A 1 91 ? 15.913 -4.665 -18.482 1.00 93.75 91 ALA A O 1
ATOM 734 N N . GLY A 1 92 ? 17.615 -3.377 -19.169 1.00 93.81 92 GLY A N 1
ATOM 735 C CA . GLY A 1 92 ? 18.494 -3.696 -18.040 1.00 93.81 92 GLY A CA 1
ATOM 736 C C . GLY A 1 92 ? 17.912 -3.263 -16.691 1.00 93.81 92 GLY A C 1
ATOM 737 O O . GLY A 1 92 ? 17.954 -4.021 -15.721 1.00 93.81 92 GLY A O 1
ATOM 738 N N . SER A 1 93 ? 17.280 -2.087 -16.638 1.00 91.69 93 SER A N 1
ATOM 739 C CA . SER A 1 93 ? 16.570 -1.608 -15.444 1.00 91.69 93 SER A CA 1
ATOM 740 C C . SER A 1 93 ? 15.401 -2.520 -15.062 1.00 91.69 93 SER A C 1
ATOM 742 O O . SER A 1 93 ? 15.152 -2.730 -13.874 1.00 91.69 93 SER A O 1
ATOM 744 N N . LEU A 1 94 ? 14.708 -3.109 -16.043 1.00 90.25 94 LEU A N 1
ATOM 745 C CA . LEU A 1 94 ? 13.584 -4.016 -15.793 1.00 90.25 94 LEU A CA 1
ATOM 746 C C . LEU A 1 94 ? 14.076 -5.337 -15.192 1.00 90.25 94 LEU A C 1
ATOM 748 O O . LEU A 1 94 ? 13.503 -5.821 -14.214 1.00 90.25 94 LEU A O 1
ATOM 752 N N . VAL A 1 95 ? 15.180 -5.875 -15.719 1.00 89.88 95 VAL A N 1
ATOM 753 C CA . VAL A 1 95 ? 15.843 -7.070 -15.174 1.00 89.88 95 VAL A CA 1
ATOM 754 C C . VAL A 1 95 ? 16.345 -6.814 -13.757 1.00 89.88 95 VAL A C 1
ATOM 756 O O . VAL A 1 95 ? 16.102 -7.630 -12.866 1.00 89.88 95 VAL A O 1
ATOM 759 N N . PHE A 1 96 ? 16.995 -5.671 -13.517 1.00 88.94 96 PHE A N 1
ATOM 760 C CA . PHE A 1 96 ? 17.429 -5.284 -12.176 1.00 88.94 96 PHE A CA 1
ATOM 761 C C . PHE A 1 96 ? 16.242 -5.200 -11.217 1.00 88.94 96 PHE A C 1
ATOM 763 O O . PHE A 1 96 ? 16.311 -5.736 -10.115 1.00 88.94 96 PHE A O 1
ATOM 770 N N . PHE A 1 97 ? 15.133 -4.591 -11.641 1.00 85.75 97 PHE A N 1
ATOM 771 C CA . PHE A 1 97 ? 13.927 -4.512 -10.827 1.00 85.75 97 PHE A CA 1
ATOM 772 C C . PHE A 1 97 ? 13.400 -5.911 -10.481 1.00 85.75 97 PHE A C 1
ATOM 774 O O . PHE A 1 97 ? 13.090 -6.184 -9.317 1.00 85.75 97 PHE A O 1
ATOM 781 N N . TYR A 1 98 ? 13.302 -6.801 -11.471 1.00 82.25 98 TYR A N 1
ATOM 782 C CA . TYR A 1 98 ? 12.820 -8.169 -11.276 1.00 82.25 98 TYR A CA 1
ATOM 783 C C . TYR A 1 98 ? 13.727 -8.955 -10.318 1.00 82.25 98 TYR A C 1
ATOM 785 O O . TYR A 1 98 ? 13.244 -9.550 -9.354 1.00 82.25 98 TYR A O 1
ATOM 793 N N . ARG A 1 99 ? 15.049 -8.876 -10.519 1.00 84.25 99 ARG A N 1
ATOM 794 C CA . ARG A 1 99 ? 16.057 -9.524 -9.666 1.00 84.25 99 ARG A CA 1
ATOM 795 C C . ARG A 1 99 ? 16.111 -8.931 -8.256 1.00 84.25 99 ARG A C 1
ATOM 797 O O . ARG A 1 99 ? 16.348 -9.663 -7.303 1.00 84.25 99 ARG A O 1
ATOM 804 N N . SER A 1 100 ? 15.865 -7.631 -8.111 1.00 78.56 100 SER A N 1
ATOM 805 C CA . SER A 1 100 ? 15.798 -6.937 -6.819 1.00 78.56 100 SER A CA 1
ATOM 806 C C . SER A 1 100 ? 14.623 -7.424 -5.948 1.00 78.56 100 SER A C 1
ATOM 808 O O . SER A 1 100 ? 14.490 -7.016 -4.799 1.00 78.56 100 SER A O 1
ATOM 810 N N . GLY A 1 101 ? 13.749 -8.306 -6.461 1.00 65.19 101 GLY A N 1
ATOM 811 C CA . GLY A 1 101 ? 12.694 -8.955 -5.668 1.00 65.19 101 GLY A CA 1
ATOM 812 C C . GLY A 1 101 ? 11.558 -8.013 -5.256 1.00 65.19 101 GLY A C 1
ATOM 813 O O . GLY A 1 101 ? 10.608 -8.411 -4.581 1.00 65.19 101 GLY A O 1
ATOM 814 N N . MET A 1 102 ? 11.607 -6.763 -5.719 1.00 64.88 102 MET A N 1
ATOM 815 C CA . MET A 1 102 ? 10.712 -5.694 -5.295 1.00 64.88 102 MET A CA 1
ATOM 816 C C . MET A 1 102 ? 9.251 -5.889 -5.733 1.00 64.88 102 MET A C 1
ATOM 818 O O . MET A 1 102 ? 8.354 -5.370 -5.064 1.00 64.88 10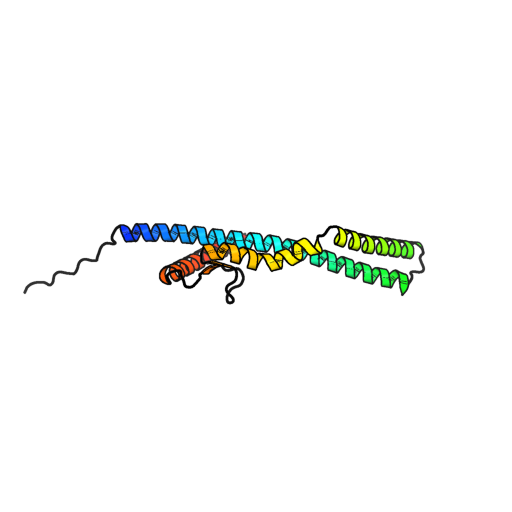2 MET A O 1
ATOM 822 N N . TYR A 1 103 ? 8.998 -6.635 -6.819 1.00 58.75 103 TYR A N 1
ATOM 823 C CA . TYR A 1 103 ? 7.639 -6.982 -7.265 1.00 58.75 103 TYR A CA 1
ATOM 824 C C . TYR A 1 103 ? 6.969 -7.995 -6.333 1.00 58.75 103 TYR A C 1
ATOM 826 O O . TYR A 1 103 ? 5.825 -7.785 -5.924 1.00 58.75 103 TYR A O 1
ATOM 834 N N . SER A 1 104 ? 7.677 -9.073 -5.983 1.00 55.84 104 SER A N 1
ATOM 835 C CA . SER A 1 104 ? 7.102 -10.191 -5.227 1.00 55.84 104 SER A CA 1
ATOM 836 C C . SER A 1 104 ? 6.901 -9.828 -3.755 1.00 55.84 104 SER A C 1
ATOM 838 O O . SER A 1 104 ? 5.805 -9.994 -3.221 1.00 55.84 104 SER A O 1
ATOM 840 N N . GLU A 1 105 ? 7.898 -9.211 -3.111 1.00 59.72 105 GLU A N 1
ATOM 841 C CA . GLU A 1 105 ? 7.815 -8.916 -1.675 1.00 59.72 105 GLU A CA 1
ATOM 842 C C . GLU A 1 105 ? 6.747 -7.876 -1.317 1.00 59.72 105 GLU A C 1
ATOM 844 O O . GLU A 1 105 ? 6.214 -7.903 -0.212 1.00 59.72 105 GLU A O 1
ATOM 849 N N . LYS A 1 106 ? 6.425 -6.927 -2.205 1.00 61.03 106 LYS A N 1
ATOM 850 C CA . LYS A 1 106 ? 5.632 -5.742 -1.815 1.00 61.03 106 LYS A CA 1
ATOM 851 C C . LYS A 1 106 ? 4.208 -5.730 -2.350 1.00 61.03 106 LYS A C 1
ATOM 853 O O . LYS A 1 106 ? 3.337 -5.135 -1.713 1.00 61.03 106 LYS A O 1
ATOM 858 N N . ILE A 1 107 ? 3.942 -6.399 -3.472 1.00 60.19 107 ILE A N 1
ATOM 859 C CA . ILE A 1 107 ? 2.580 -6.507 -4.012 1.00 60.19 107 ILE A CA 1
ATOM 860 C C . ILE A 1 107 ? 1.805 -7.601 -3.268 1.00 60.19 107 ILE A C 1
ATOM 862 O O . ILE A 1 107 ? 0.664 -7.356 -2.865 1.00 60.19 107 ILE A O 1
ATOM 866 N N . LEU A 1 108 ? 2.435 -8.752 -2.990 1.00 61.53 108 LEU A N 1
ATOM 867 C CA . LEU A 1 108 ? 1.795 -9.833 -2.233 1.00 61.53 108 LEU A CA 1
ATOM 868 C C . LEU A 1 108 ? 1.545 -9.434 -0.775 1.00 61.53 108 LEU A C 1
ATOM 870 O O . LEU A 1 108 ? 0.446 -9.646 -0.261 1.00 61.53 108 LEU A O 1
ATOM 874 N N . PHE A 1 109 ? 2.512 -8.779 -0.129 1.00 62.28 109 PHE A N 1
ATOM 875 C CA . PHE A 1 109 ? 2.402 -8.410 1.285 1.00 62.28 109 PHE A CA 1
ATOM 876 C C . PHE A 1 109 ? 1.255 -7.432 1.555 1.00 62.28 109 PHE A C 1
ATOM 878 O O . PHE A 1 109 ? 0.597 -7.525 2.586 1.00 62.28 109 PHE A O 1
ATOM 885 N N . ALA A 1 110 ? 0.941 -6.534 0.614 1.00 66.00 110 ALA A N 1
ATOM 886 C CA . ALA A 1 110 ? -0.218 -5.650 0.740 1.00 66.00 110 ALA A CA 1
ATOM 887 C C . ALA A 1 110 ? -1.545 -6.432 0.744 1.00 66.00 110 ALA A C 1
ATOM 889 O O . ALA A 1 110 ? -2.448 -6.098 1.510 1.00 66.00 110 ALA A O 1
ATOM 890 N N . SER A 1 111 ? -1.650 -7.485 -0.073 1.00 70.31 111 SER A N 1
ATOM 891 C CA . SER A 1 111 ? -2.838 -8.351 -0.112 1.00 70.31 111 SER A CA 1
ATOM 892 C C . SER A 1 111 ? -2.939 -9.274 1.109 1.00 70.31 111 SER A C 1
ATOM 894 O O . SER A 1 111 ? -4.035 -9.542 1.596 1.00 70.31 111 SER A O 1
ATOM 896 N N . GLN A 1 112 ? -1.796 -9.694 1.660 1.00 76.62 112 GLN A N 1
ATOM 897 C CA . GLN A 1 112 ? -1.719 -10.555 2.842 1.00 76.62 112 GLN A CA 1
ATOM 898 C C . GLN A 1 112 ? -1.768 -9.783 4.168 1.00 76.62 112 GLN A C 1
ATOM 900 O O . GLN A 1 112 ? -2.026 -10.380 5.212 1.00 76.62 112 GLN A O 1
ATOM 905 N N . PHE A 1 113 ? -1.586 -8.461 4.145 1.00 80.25 113 PHE A N 1
ATOM 906 C CA . PHE A 1 113 ? -1.606 -7.622 5.342 1.00 80.25 113 PHE A CA 1
ATOM 907 C C . PHE A 1 113 ? -2.920 -7.763 6.121 1.00 80.25 113 PHE A C 1
ATOM 909 O O . PHE A 1 113 ? -2.908 -7.981 7.328 1.00 80.25 113 PHE A O 1
ATOM 916 N N . VAL A 1 114 ? -4.060 -7.702 5.427 1.00 80.56 114 VAL A N 1
ATOM 917 C CA . VAL A 1 114 ? -5.389 -7.810 6.049 1.00 80.56 114 VAL A CA 1
ATOM 918 C C . VAL A 1 114 ? -5.616 -9.177 6.706 1.00 80.56 114 VAL A C 1
ATOM 920 O O . VAL A 1 114 ? -5.928 -9.194 7.898 1.00 80.56 114 VAL A O 1
ATOM 923 N N . PRO A 1 115 ? -5.455 -10.324 6.015 1.00 82.62 115 PRO A N 1
ATOM 924 C CA . PRO A 1 115 ? -5.630 -11.627 6.654 1.00 82.62 115 PRO A CA 1
ATOM 925 C C . PRO A 1 115 ? -4.604 -11.884 7.769 1.00 82.62 115 PRO A C 1
ATOM 927 O O . PRO A 1 1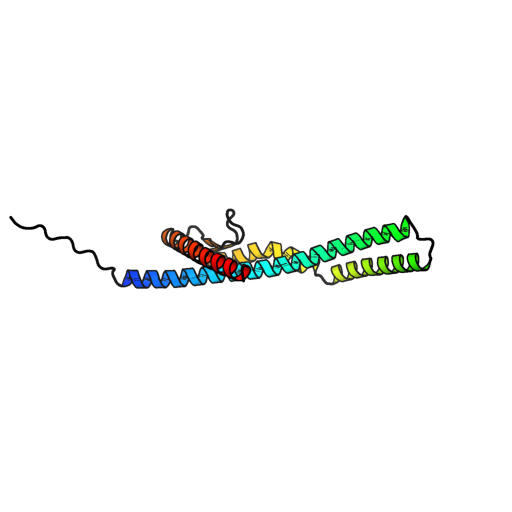15 ? -4.968 -12.457 8.796 1.00 82.62 115 PRO A O 1
ATOM 930 N N . HIS A 1 116 ? -3.362 -11.402 7.635 1.00 83.81 116 HIS A N 1
ATOM 931 C CA . HIS A 1 116 ? -2.349 -11.517 8.688 1.00 83.81 116 HIS A CA 1
ATOM 932 C C . HIS A 1 116 ? -2.728 -10.709 9.940 1.00 83.81 116 HIS A C 1
ATOM 934 O O . HIS A 1 116 ? -2.633 -11.214 11.061 1.00 83.81 116 HIS A O 1
ATOM 940 N N . CYS A 1 117 ? -3.208 -9.473 9.773 1.00 84.19 117 CYS A N 1
ATOM 941 C CA . CYS A 1 117 ? -3.733 -8.676 10.879 1.00 84.19 117 CYS A CA 1
ATOM 942 C C . CYS A 1 117 ? -4.975 -9.327 11.489 1.00 84.19 117 CYS A C 1
ATOM 944 O O . CYS A 1 117 ? -5.060 -9.430 12.706 1.00 84.19 117 CYS A O 1
ATOM 946 N N . ASN A 1 118 ? -5.907 -9.825 10.676 1.00 87.50 118 ASN A N 1
ATOM 947 C CA . ASN A 1 118 ? -7.123 -10.469 11.171 1.00 87.50 118 ASN A CA 1
ATOM 948 C C . ASN A 1 118 ? -6.834 -11.701 12.026 1.00 87.50 118 ASN A C 1
ATOM 950 O O . ASN A 1 118 ? -7.508 -11.897 13.031 1.00 87.50 118 ASN A O 1
ATOM 954 N N . ARG A 1 119 ? -5.798 -12.479 11.699 1.00 86.88 119 ARG A N 1
ATOM 955 C CA . ARG A 1 119 ? -5.375 -13.618 12.522 1.00 86.88 119 ARG A CA 1
ATOM 956 C C . ARG A 1 119 ? -4.894 -13.192 13.914 1.00 86.88 119 ARG A C 1
ATOM 958 O O . ARG A 1 119 ? -5.224 -13.846 14.894 1.00 86.88 119 ARG A O 1
ATOM 965 N N . ALA A 1 120 ? -4.168 -12.078 14.010 1.00 85.44 120 ALA A N 1
ATOM 966 C CA . ALA A 1 120 ? -3.741 -11.516 15.294 1.00 85.44 120 ALA A CA 1
ATOM 967 C C . ALA A 1 120 ? -4.880 -10.795 16.040 1.00 85.44 120 ALA A C 1
ATOM 969 O O . ALA A 1 120 ? -4.900 -10.775 17.262 1.00 85.44 120 ALA A O 1
ATOM 970 N N . LEU A 1 121 ? -5.838 -10.208 15.318 1.00 85.88 121 LEU A N 1
ATOM 971 C CA . LEU A 1 121 ? -6.983 -9.490 15.888 1.00 85.88 121 LEU A CA 1
ATOM 972 C C . LEU A 1 121 ? -8.081 -10.423 16.410 1.00 85.88 121 LEU A C 1
ATOM 974 O O . LEU A 1 121 ? -8.845 -10.036 17.295 1.00 85.88 121 LEU A O 1
ATOM 978 N N . GLN A 1 122 ? -8.138 -11.657 15.902 1.00 84.38 122 GLN A N 1
ATOM 979 C CA . GLN A 1 122 ? -9.091 -12.674 16.344 1.00 84.38 122 GLN A CA 1
ATOM 980 C C . GLN A 1 122 ? -8.978 -12.983 17.841 1.00 84.38 122 GLN A C 1
ATOM 982 O O . GLN A 1 122 ? -10.013 -13.134 18.488 1.00 84.38 122 GLN A O 1
ATOM 987 N N . SER A 1 123 ? -7.769 -13.014 18.418 1.00 84.56 123 SER A N 1
ATOM 988 C CA . SER A 1 123 ? -7.588 -13.226 19.866 1.00 84.56 123 SER A CA 1
ATOM 989 C C . SER A 1 123 ? -8.203 -12.103 20.708 1.00 84.56 123 SER A C 1
ATOM 991 O O . SER A 1 123 ? -8.646 -12.343 21.827 1.00 84.56 123 SER A O 1
ATOM 993 N N . PHE A 1 124 ? -8.301 -10.896 20.147 1.00 82.81 124 PHE A N 1
ATOM 994 C CA . PHE A 1 124 ? -8.925 -9.730 20.772 1.00 82.81 124 PHE A CA 1
ATOM 995 C C . PHE A 1 124 ? -10.408 -9.571 20.412 1.00 82.81 124 PHE A C 1
ATOM 997 O O . PHE A 1 124 ? -11.022 -8.576 20.786 1.00 82.81 124 PHE A O 1
ATOM 1004 N N . ASN A 1 125 ? -11.006 -10.528 19.693 1.00 83.44 125 ASN A N 1
ATOM 1005 C CA . ASN A 1 125 ? -12.365 -10.412 19.153 1.00 83.44 125 ASN A CA 1
ATOM 1006 C C . ASN A 1 125 ? -12.559 -9.139 18.302 1.00 83.44 125 ASN A C 1
ATOM 1008 O O . ASN A 1 125 ? -13.653 -8.569 18.247 1.00 83.44 125 ASN A O 1
ATOM 1012 N N . LEU A 1 126 ? -11.511 -8.750 17.569 1.00 85.94 126 LEU A N 1
ATOM 1013 C CA . LEU A 1 126 ? -11.499 -7.639 16.621 1.00 85.94 126 LEU A CA 1
ATOM 1014 C C . LEU A 1 126 ? -11.316 -8.144 15.185 1.00 85.94 126 LEU A C 1
ATOM 1016 O O . LEU A 1 126 ? -10.697 -9.180 14.940 1.00 85.94 126 LEU A O 1
ATOM 1020 N N . GLN A 1 127 ? -11.811 -7.386 14.213 1.00 82.69 127 GLN A N 1
ATOM 1021 C CA . GLN A 1 127 ? -11.613 -7.649 12.790 1.00 82.69 127 GLN A CA 1
ATOM 1022 C C . GLN A 1 127 ? -11.285 -6.354 12.051 1.00 82.69 127 GLN A C 1
ATOM 1024 O O . GLN A 1 127 ? -11.961 -5.343 12.204 1.00 82.69 127 GLN A O 1
ATOM 1029 N N . PHE A 1 128 ? -10.257 -6.381 11.216 1.00 76.50 128 PHE A N 1
ATOM 1030 C CA . PHE A 1 128 ? -9.873 -5.287 10.338 1.00 76.50 128 PHE A CA 1
ATOM 1031 C C . PHE A 1 128 ? -10.494 -5.504 8.952 1.00 76.50 128 PHE A C 1
ATOM 1033 O O . PHE A 1 128 ? -10.248 -6.522 8.301 1.00 76.50 128 PHE A O 1
ATOM 1040 N N . SER A 1 129 ? -11.281 -4.525 8.496 1.00 67.44 129 SER A N 1
ATOM 1041 C CA . SER A 1 129 ? -12.158 -4.572 7.306 1.00 67.44 129 SER A CA 1
ATOM 1042 C C . SER A 1 129 ? -13.490 -5.310 7.507 1.00 67.44 129 SER A C 1
ATOM 1044 O O . SER A 1 129 ? -13.727 -6.348 6.884 1.00 67.44 129 SER A O 1
ATOM 1046 N N . PRO A 1 130 ? -14.416 -4.759 8.314 1.00 59.16 130 PRO A N 1
ATOM 1047 C CA . PRO A 1 130 ? -15.818 -5.120 8.179 1.00 59.16 130 PRO A CA 1
ATOM 1048 C C . PRO A 1 130 ? -16.262 -4.796 6.746 1.00 59.16 130 PRO A C 1
ATOM 1050 O O . PRO A 1 130 ? -15.961 -3.723 6.221 1.00 59.16 130 PRO A O 1
ATOM 1053 N N . ARG A 1 131 ? -16.991 -5.723 6.115 1.00 54.81 131 ARG A N 1
ATOM 1054 C CA . ARG A 1 131 ? -17.481 -5.637 4.722 1.00 54.81 131 ARG A CA 1
ATOM 1055 C C . ARG A 1 131 ? -18.182 -4.307 4.394 1.00 54.81 131 ARG A C 1
ATOM 1057 O O . ARG A 1 131 ? -18.231 -3.911 3.238 1.00 54.81 131 ARG A O 1
ATOM 1064 N N . SER A 1 132 ? -18.677 -3.616 5.421 1.00 57.09 132 SER A N 1
ATOM 1065 C CA . SER A 1 132 ? -19.372 -2.333 5.335 1.00 57.09 132 SER A CA 1
ATOM 1066 C C . SER A 1 132 ? -18.467 -1.092 5.354 1.00 57.09 132 SER A C 1
ATOM 1068 O O . SER A 1 132 ? -18.901 -0.052 4.866 1.00 57.09 132 SER A O 1
ATOM 1070 N N . ARG A 1 133 ? -17.250 -1.138 5.933 1.00 65.44 133 ARG A N 1
ATOM 1071 C CA . ARG A 1 133 ? -16.356 0.038 6.068 1.00 65.44 133 ARG A CA 1
ATOM 1072 C C . ARG A 1 133 ? -14.866 -0.344 5.968 1.00 65.44 133 ARG A C 1
ATOM 1074 O O . ARG A 1 133 ? -14.266 -0.753 6.967 1.00 65.44 133 ARG A O 1
ATOM 1081 N N . PRO A 1 134 ? -14.237 -0.209 4.785 1.00 63.50 134 PRO A N 1
ATOM 1082 C CA . PRO A 1 134 ? -12.837 -0.579 4.597 1.00 63.50 134 PRO A CA 1
ATOM 1083 C C . PRO A 1 134 ? -11.913 0.287 5.465 1.00 63.50 134 PRO A C 1
ATOM 1085 O O . PRO A 1 134 ? -11.989 1.515 5.454 1.00 63.50 134 PRO A O 1
ATOM 1088 N N . GLY A 1 135 ? -11.026 -0.367 6.219 1.00 66.19 135 GLY A N 1
ATOM 1089 C CA . GLY A 1 135 ? -10.073 0.284 7.121 1.00 66.19 135 GLY A CA 1
ATOM 1090 C C . GLY A 1 135 ? -10.570 0.516 8.550 1.00 66.19 135 GLY A C 1
ATOM 1091 O O . GLY A 1 135 ? -9.769 0.944 9.378 1.00 66.19 135 GLY A O 1
ATOM 1092 N N . GLU A 1 136 ? -11.831 0.216 8.876 1.00 77.25 136 GLU A N 1
ATOM 1093 C CA . GLU A 1 136 ? -12.315 0.244 10.263 1.00 77.25 136 GLU A CA 1
ATOM 1094 C C . GLU A 1 136 ? -11.990 -1.049 11.018 1.00 77.25 136 GLU A C 1
ATOM 1096 O O . G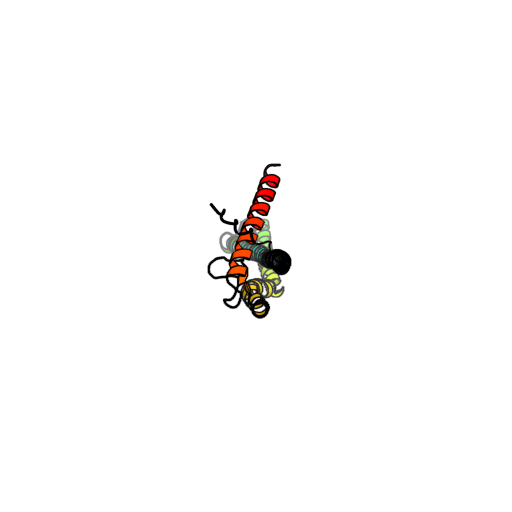LU A 1 136 ? -11.925 -2.135 10.435 1.00 77.25 136 GLU A O 1
ATOM 1101 N N . VAL A 1 137 ? -11.788 -0.924 12.333 1.00 79.94 137 VAL A N 1
ATOM 1102 C CA . VAL A 1 137 ? -11.798 -2.077 13.243 1.00 79.94 137 VAL A CA 1
ATOM 1103 C C . VAL A 1 137 ? -13.252 -2.353 13.626 1.00 79.94 137 VAL A C 1
ATOM 1105 O O . VAL A 1 137 ? -13.918 -1.485 14.196 1.00 79.94 137 VAL A O 1
ATOM 1108 N N . GLY A 1 138 ? -13.753 -3.528 13.262 1.00 78.75 138 GLY A N 1
ATOM 1109 C CA . GLY A 1 138 ? -15.036 -4.073 13.689 1.00 78.75 138 GLY A CA 1
ATOM 1110 C C . GLY A 1 138 ? -14.872 -5.026 14.872 1.00 78.75 138 GLY A C 1
ATOM 1111 O O . GLY A 1 138 ? -13.794 -5.578 15.095 1.00 78.75 138 GLY A O 1
ATOM 1112 N N . PHE A 1 139 ? -15.952 -5.223 15.618 1.00 80.50 139 PHE A N 1
ATOM 1113 C CA . PHE A 1 139 ? -16.014 -6.174 16.723 1.00 80.50 139 PHE A CA 1
ATOM 1114 C C . PHE A 1 139 ? -16.691 -7.468 16.279 1.00 80.50 139 PHE A C 1
ATOM 1116 O O . PHE A 1 139 ? -17.636 -7.439 15.487 1.00 80.50 139 PHE A O 1
ATOM 1123 N N . TYR A 1 140 ? -16.251 -8.601 16.824 1.00 76.81 140 TYR A N 1
ATOM 1124 C CA . TYR A 1 140 ? -17.049 -9.824 16.759 1.00 76.81 140 TYR A CA 1
ATOM 1125 C C . TYR A 1 140 ? -18.249 -9.735 17.714 1.00 76.81 140 TYR A C 1
ATOM 1127 O O . TYR A 1 140 ? -18.240 -8.997 18.700 1.00 76.81 140 TYR A O 1
ATOM 1135 N N . SER A 1 141 ? -19.273 -10.552 17.458 1.00 71.81 141 SER A N 1
ATOM 1136 C CA . SER A 1 141 ? -20.528 -10.607 18.227 1.00 71.81 141 SER A CA 1
ATOM 1137 C C . SER A 1 141 ? -20.366 -10.920 19.720 1.00 71.81 141 SER A C 1
ATOM 1139 O O . SER A 1 141 ? -21.308 -10.735 20.482 1.00 71.81 141 SER A O 1
ATOM 1141 N N . LYS A 1 142 ? -19.181 -11.372 20.148 1.00 78.25 142 LYS A N 1
ATOM 1142 C CA . LYS A 1 142 ? -18.863 -11.695 21.545 1.00 78.25 142 LYS A CA 1
ATOM 1143 C C . LYS A 1 142 ? -18.730 -10.466 22.454 1.00 78.25 142 LYS A C 1
ATOM 1145 O O . LYS A 1 142 ? -18.726 -10.627 23.668 1.00 78.25 142 LYS A O 1
ATOM 1150 N N . ILE A 1 143 ? -18.615 -9.259 21.899 1.00 82.12 143 ILE A N 1
ATOM 1151 C CA . ILE A 1 143 ? -18.496 -8.023 22.686 1.00 82.12 143 ILE A CA 1
ATOM 1152 C C . ILE A 1 143 ? -19.897 -7.440 22.945 1.00 82.12 143 ILE A C 1
ATOM 1154 O O . ILE A 1 143 ? -20.674 -7.331 21.994 1.00 82.12 143 ILE A O 1
ATOM 1158 N N . PRO A 1 144 ? -20.243 -7.035 24.185 1.00 85.75 144 PRO A N 1
ATOM 1159 C CA . PRO A 1 144 ? -21.559 -6.481 24.508 1.00 85.75 144 PRO A CA 1
ATOM 1160 C C . PRO A 1 144 ? -21.932 -5.281 23.631 1.00 85.75 144 PRO A C 1
ATOM 1162 O O . PRO A 1 144 ? -21.125 -4.371 23.444 1.00 85.75 144 PRO A O 1
ATOM 1165 N N . LYS A 1 145 ? -23.180 -5.232 23.143 1.00 84.56 145 LYS A N 1
ATOM 1166 C CA . LYS A 1 145 ? -23.653 -4.145 22.263 1.00 84.56 145 LYS A CA 1
ATOM 1167 C C . LYS A 1 145 ? -23.524 -2.755 22.891 1.00 84.56 145 LYS A C 1
ATOM 1169 O O . LYS A 1 145 ? -23.122 -1.829 22.208 1.00 84.56 145 LYS A O 1
ATOM 1174 N N . GLN A 1 146 ? -23.737 -2.637 24.203 1.00 86.56 146 GLN A N 1
ATOM 1175 C CA . GLN A 1 146 ? -23.578 -1.369 24.928 1.00 86.56 146 GLN A CA 1
ATOM 1176 C C . GLN A 1 146 ? -22.165 -0.777 24.783 1.00 86.56 146 GLN A C 1
ATOM 1178 O O . GLN A 1 146 ? -22.013 0.429 24.600 1.00 86.56 146 GLN A O 1
ATOM 1183 N N . PHE A 1 147 ? -21.134 -1.628 24.812 1.00 87.00 147 PHE A N 1
ATOM 1184 C CA . PHE A 1 147 ? -19.750 -1.208 24.594 1.00 87.00 147 PHE A CA 1
ATOM 1185 C C . PHE A 1 147 ? -19.507 -0.832 23.128 1.00 87.00 147 PHE A C 1
ATOM 1187 O O . PHE A 1 147 ? -18.819 0.147 22.847 1.00 87.00 147 PHE A O 1
ATOM 1194 N N . GLN A 1 148 ? -20.096 -1.577 22.185 1.00 86.75 148 GLN A N 1
ATOM 1195 C CA . GLN A 1 148 ? -19.992 -1.270 20.754 1.00 86.75 148 GLN A CA 1
ATOM 1196 C C . GLN A 1 148 ? -20.601 0.101 20.430 1.00 86.75 148 GLN A C 1
ATOM 1198 O O . GLN A 1 148 ? -19.951 0.912 19.769 1.00 86.75 148 GLN A O 1
ATOM 1203 N N . ASP A 1 149 ? -21.797 0.378 20.952 1.00 88.56 149 ASP A N 1
ATOM 1204 C CA . ASP A 1 149 ? -22.508 1.643 20.758 1.00 88.56 149 ASP A CA 1
ATOM 1205 C C . ASP A 1 149 ? -21.746 2.810 21.410 1.00 88.56 149 ASP A C 1
ATOM 1207 O O . ASP A 1 149 ? -21.559 3.866 20.796 1.00 88.56 149 ASP A O 1
ATOM 1211 N N . GLY A 1 150 ? -21.233 2.605 22.632 1.00 89.31 150 GLY A N 1
ATOM 1212 C CA . GLY A 1 150 ? -20.408 3.584 23.345 1.00 89.31 150 GLY A CA 1
ATOM 1213 C C . GLY A 1 150 ? -19.111 3.917 22.604 1.00 89.31 150 GLY A C 1
ATOM 1214 O O . GLY A 1 150 ? -18.758 5.092 22.442 1.00 89.31 150 GLY A O 1
ATOM 1215 N N . PHE A 1 151 ? -18.434 2.897 22.079 1.00 88.94 151 PHE A N 1
ATOM 1216 C CA . PHE A 1 151 ? -17.242 3.075 21.263 1.00 88.94 151 PHE A CA 1
ATOM 1217 C C . PHE A 1 151 ? -17.545 3.760 19.925 1.00 88.94 151 PHE A C 1
ATOM 1219 O O . PHE A 1 151 ? -16.792 4.647 19.518 1.00 88.94 151 PHE A O 1
ATOM 1226 N N . GLU A 1 152 ? -18.634 3.403 19.235 1.00 88.19 152 GLU A N 1
ATOM 1227 C CA . GLU A 1 152 ? -19.007 4.050 17.972 1.00 88.19 152 GLU A CA 1
ATOM 1228 C C . GLU A 1 152 ? -19.294 5.544 18.180 1.00 88.19 152 GLU A C 1
ATOM 1230 O O . GLU A 1 152 ? -18.830 6.382 17.394 1.00 88.19 152 GLU A O 1
ATOM 1235 N N . ALA A 1 153 ? -20.001 5.894 19.259 1.00 91.00 153 ALA A N 1
ATOM 1236 C CA . ALA A 1 153 ? -20.230 7.282 19.643 1.00 91.00 153 ALA A CA 1
ATOM 1237 C C . ALA A 1 153 ? -18.901 8.015 19.902 1.00 91.00 153 ALA A C 1
ATOM 1239 O O . ALA A 1 153 ? -18.650 9.074 19.312 1.00 91.00 153 ALA A O 1
ATOM 1240 N N . TYR A 1 154 ? -18.004 7.427 20.703 1.00 91.19 154 TYR A N 1
ATOM 1241 C CA . TYR A 1 154 ? -16.679 7.994 20.975 1.00 91.19 154 TYR A CA 1
ATOM 1242 C C . TYR A 1 154 ? -15.859 8.192 19.690 1.00 91.19 154 TYR A C 1
ATOM 1244 O O . TYR A 1 154 ? -15.303 9.270 19.453 1.00 91.19 154 TYR A O 1
ATOM 1252 N N . ARG A 1 155 ? -15.833 7.183 18.813 1.00 89.00 155 ARG A N 1
ATOM 1253 C CA . ARG A 1 155 ? -15.136 7.203 17.519 1.00 89.00 155 ARG A CA 1
ATOM 1254 C C . ARG A 1 155 ? -15.641 8.344 16.631 1.00 89.00 155 ARG A C 1
ATOM 1256 O O . ARG A 1 155 ? -14.828 9.084 16.067 1.00 89.00 155 ARG A O 1
ATOM 1263 N N . LYS A 1 156 ? -16.964 8.525 16.518 1.00 90.50 156 LYS A N 1
ATOM 1264 C CA . LYS A 1 156 ? -17.572 9.633 15.752 1.00 90.50 156 LYS A CA 1
ATOM 1265 C C . LYS A 1 156 ? -17.113 10.989 16.287 1.00 90.50 156 LYS A C 1
ATOM 1267 O O . LYS A 1 156 ? -16.653 11.826 15.505 1.00 90.50 156 LYS A O 1
ATOM 1272 N N . HIS A 1 157 ? -17.160 11.185 17.606 1.00 92.62 157 HIS A N 1
ATOM 1273 C CA . HIS A 1 157 ? -16.694 12.421 18.241 1.00 92.62 157 HIS A CA 1
ATOM 1274 C C . HIS A 1 157 ? -15.198 12.675 18.015 1.00 92.62 157 HIS A C 1
ATOM 1276 O O . HIS A 1 157 ? -14.801 13.800 17.688 1.00 92.62 157 HIS A O 1
ATOM 1282 N N . TYR A 1 158 ? -14.367 11.639 18.138 1.00 91.31 158 TYR A N 1
ATOM 1283 C CA . TYR A 1 158 ? -12.926 11.730 17.915 1.00 91.31 158 TYR A CA 1
ATOM 1284 C C . TYR A 1 158 ? -12.601 12.174 16.480 1.00 91.31 158 TYR A C 1
ATOM 1286 O O . TYR A 1 158 ? -11.866 13.149 16.273 1.00 91.31 158 TYR A O 1
ATOM 1294 N N . TYR A 1 159 ? -13.193 11.524 15.473 1.00 89.56 159 TYR A N 1
ATOM 1295 C CA . TYR A 1 159 ? -12.946 11.880 14.074 1.00 89.56 159 TYR A CA 1
ATOM 1296 C C . TYR A 1 159 ? -13.545 13.233 13.684 1.00 89.56 159 TYR A C 1
ATOM 1298 O O . TYR A 1 159 ? -12.920 13.955 12.904 1.00 89.56 159 TYR A O 1
ATOM 1306 N N . ALA A 1 160 ? -14.691 13.629 14.246 1.00 91.50 160 ALA A N 1
ATOM 1307 C CA . ALA A 1 160 ? -15.248 14.967 14.038 1.00 91.50 160 ALA A CA 1
ATOM 1308 C C . ALA A 1 160 ? -14.266 16.056 14.507 1.00 91.50 160 ALA A C 1
ATOM 1310 O O . ALA A 1 160 ? -13.949 16.979 13.751 1.00 91.50 160 ALA A O 1
ATOM 1311 N N . ARG A 1 161 ? -13.687 15.894 15.708 1.00 91.38 161 ARG A N 1
ATOM 1312 C CA . ARG A 1 161 ? -12.644 16.798 16.227 1.00 91.38 161 ARG A CA 1
ATOM 1313 C C . ARG A 1 161 ? -11.403 16.815 15.338 1.00 91.38 161 ARG A C 1
ATOM 1315 O O . ARG A 1 161 ? -10.849 17.885 15.085 1.00 91.38 161 ARG A O 1
ATOM 1322 N N . LYS A 1 162 ? -10.969 15.656 14.838 1.00 90.06 162 LYS A N 1
ATOM 1323 C CA . LYS A 1 162 ? -9.806 15.561 13.943 1.00 90.06 162 LYS A CA 1
ATOM 1324 C C . LYS A 1 162 ? -10.039 16.297 12.619 1.00 90.06 162 LYS A C 1
ATOM 1326 O O . LYS A 1 162 ? -9.174 17.062 12.197 1.00 90.06 162 LYS A O 1
ATOM 1331 N N . ARG A 1 163 ? -11.214 16.130 12.002 1.00 89.38 163 ARG A N 1
ATOM 1332 C CA . ARG A 1 163 ? -11.600 16.833 10.763 1.00 89.38 163 ARG A CA 1
ATOM 1333 C C . ARG A 1 163 ? -11.661 18.346 10.968 1.00 89.38 163 ARG A C 1
ATOM 1335 O O . ARG A 1 163 ? -11.129 19.080 10.144 1.00 89.38 163 ARG A O 1
ATOM 1342 N N . ALA A 1 164 ? -12.219 18.804 12.091 1.00 92.25 164 ALA A N 1
ATOM 1343 C CA . ALA A 1 164 ? -12.257 20.226 12.432 1.00 92.25 164 ALA A CA 1
ATOM 1344 C C . ALA A 1 164 ? -10.849 20.831 12.587 1.00 92.25 164 ALA A C 1
ATOM 1346 O O . ALA A 1 164 ? -10.591 21.925 12.092 1.00 92.25 164 ALA A O 1
ATOM 1347 N N . ARG A 1 165 ? -9.911 20.109 13.219 1.00 90.69 165 ARG A N 1
ATOM 1348 C CA . ARG A 1 165 ? -8.505 20.545 13.333 1.00 90.69 165 ARG A CA 1
ATOM 1349 C C . ARG A 1 165 ? -7.818 20.644 11.968 1.00 90.69 165 ARG A C 1
ATOM 1351 O O . ARG A 1 165 ? -7.131 21.624 11.712 1.00 90.69 165 ARG A O 1
ATOM 1358 N N . GLN A 1 166 ? -8.039 19.664 11.091 1.00 87.69 166 GLN A N 1
ATOM 1359 C CA . GLN A 1 166 ? -7.463 19.655 9.740 1.00 87.69 166 GLN A CA 1
ATOM 1360 C C . GLN A 1 166 ? -8.054 20.730 8.820 1.00 87.69 166 GLN A C 1
ATOM 1362 O O . GLN A 1 166 ? -7.356 21.230 7.945 1.00 87.69 166 GLN A O 1
ATOM 1367 N N . ALA A 1 167 ? -9.332 21.081 8.991 1.00 90.19 167 ALA A N 1
ATOM 1368 C CA . ALA A 1 167 ? -9.949 22.172 8.241 1.00 90.19 167 ALA A CA 1
ATOM 1369 C C . ALA A 1 167 ? -9.315 23.520 8.614 1.00 90.19 167 ALA A C 1
ATOM 1371 O O . ALA A 1 167 ? -8.961 24.293 7.729 1.00 90.19 167 ALA A O 1
ATOM 1372 N N . LYS A 1 168 ? -9.082 23.750 9.914 1.00 89.00 168 LYS A N 1
ATOM 1373 C CA . LYS A 1 168 ? -8.409 24.960 10.406 1.00 89.00 168 LYS A CA 1
ATOM 1374 C C . LYS A 1 168 ? -6.969 25.079 9.900 1.00 89.00 168 LYS A C 1
ATOM 1376 O O . LYS A 1 168 ? -6.567 26.156 9.492 1.00 89.00 168 LYS A O 1
ATOM 1381 N N . SER A 1 169 ? -6.211 23.980 9.863 1.00 84.75 169 SER A N 1
ATOM 1382 C CA . SER A 1 169 ? -4.818 24.001 9.386 1.00 84.75 169 SER A CA 1
ATOM 1383 C C . SER A 1 169 ? -4.663 24.165 7.870 1.00 84.75 169 SER A C 1
ATOM 1385 O O . SER A 1 169 ? -3.542 24.301 7.409 1.00 84.75 169 SER A O 1
ATOM 1387 N N . LYS A 1 170 ? -5.743 24.050 7.086 1.00 75.81 170 LYS A N 1
ATOM 1388 C CA . LYS A 1 170 ? -5.721 24.257 5.625 1.00 75.81 170 LYS A CA 1
ATOM 1389 C C . LYS A 1 170 ? -6.166 25.660 5.204 1.00 75.81 170 LYS A C 1
ATOM 1391 O O . LYS A 1 170 ? -6.035 25.994 4.035 1.00 75.81 170 LYS A O 1
ATOM 1396 N N . GLN A 1 171 ? -6.775 26.413 6.120 1.00 73.19 171 GLN A N 1
ATOM 1397 C CA . GLN A 1 171 ? -7.242 27.784 5.890 1.00 73.19 171 GLN A CA 1
ATOM 1398 C C . GLN A 1 171 ? -6.223 28.841 6.343 1.00 73.19 171 GLN A C 1
ATOM 1400 O O . GLN A 1 171 ? -6.388 30.005 5.997 1.00 73.19 171 GLN A O 1
ATOM 1405 N N . SER A 1 172 ? -5.210 28.434 7.114 1.00 61.03 172 SER A N 1
ATOM 1406 C CA . SER A 1 172 ? -4.028 29.234 7.450 1.00 61.03 172 SER A CA 1
ATOM 1407 C C . SER A 1 172 ? -2.880 28.895 6.517 1.00 61.03 172 SER A C 1
ATOM 1409 O O . SER A 1 172 ? -1.986 29.761 6.430 1.00 61.03 172 SER A O 1
#

Organism: Phycomyces blakesleeanus (strain ATCC 8743b / DSM 1359 / FGSC 10004 / NBRC 33097 / NRRL 1555) (NCBI:txid763407)

Radius of gyration: 29.22 Å; chains: 1; bounding box: 77×43×95 Å

Sequence (172 aa):
MEAHPTVPLASPTPKTAEQKQSDQIAYRDLVIFEERLRSNMTRLLQRKKKFEALLCFLLCCLTYFFYAVFVDPSKLFVCHLINTVALLASAGSLVFFYRSGMYSEKILFASQFVPHCNRALQSFNLQFSPRSRPGEVGFYSKIPKQFQDGFEAYRKHYYARKRARQAKSKQS

Secondary structure (DSSP, 8-state):
-PPPPPPP--PPPHHHHHHHHHHHHHHHHHHHHHHHHHHHHHHHHHHHHHHHHHHHHHHHHHHHHHHHHHTS--SSHHHHHHHHHHHHHHHHHHHHHHHTTHHHHHHHHHHHHHHHHHHHHGGGTEEE--TTSTTPEEEPTTS-HHHHHHHHHHHHHHHHHHHHHHHHHHH-

pLDDT: mean 80.42, std 12.68, range [39.62, 95.19]

InterPro domains:
  IPR005605 Sporulation-specific protein Spo7 [PF03907] (26-128)
  IPR019168 Nuclear envelope phosphatase-regulatory subunit 1 [PTHR20996] (21-164)